Protein AF-A0A833UF30-F1 (afdb_monomer_lite)

Secondary structure (DSSP, 8-state):
-HHHHHHHHHHHHHHHH----S-EEEEEEEEEGGGTSSS-----EEEEEEEE-TTT--EEEEETTEEEEE-GGGEEEEEE-----

Foldseek 3Di:
DVVVVVVVVVVVVVVVVCQPFPDKAQWKKWWWCLCVDPVRDPTDIDIGIWTAGDPQRWIWGQDPNDTDTGGPNGTPDMDGDPPPD

Organism: Acinetobacter bereziniae (NCBI:txid106648)

Structure (mmCIF, N/CA/C/O backbone):
data_AF-A0A833UF30-F1
#
_entry.id   AF-A0A833UF30-F1
#
loop_
_atom_site.group_PDB
_atom_site.id
_atom_site.type_symbol
_atom_site.label_atom_id
_atom_site.label_alt_id
_atom_site.label_comp_id
_atom_site.label_asym_id
_atom_site.label_entity_id
_atom_site.label_seq_id
_atom_site.pdbx_PDB_ins_code
_atom_site.Cartn_x
_atom_site.Cartn_y
_atom_site.Cartn_z
_atom_site.occupancy
_atom_site.B_iso_or_equiv
_atom_site.auth_seq_id
_atom_site.auth_comp_id
_atom_site.auth_asym_id
_atom_site.auth_atom_id
_atom_site.pdbx_PDB_model_num
ATOM 1 N N . MET A 1 1 ? 25.490 18.774 -28.312 1.00 60.16 1 MET A N 1
ATOM 2 C CA . MET A 1 1 ? 24.325 19.316 -27.569 1.00 60.16 1 MET A CA 1
ATOM 3 C C . MET A 1 1 ? 23.026 18.552 -27.830 1.00 60.16 1 MET A C 1
ATOM 5 O O . MET A 1 1 ? 22.444 18.096 -26.858 1.00 60.16 1 MET A O 1
ATOM 9 N N . LYS A 1 2 ? 22.593 18.328 -29.085 1.00 57.31 2 LYS A N 1
ATOM 10 C CA . LYS A 1 2 ? 21.336 17.600 -29.381 1.00 57.31 2 LYS A CA 1
ATOM 11 C C . LYS A 1 2 ? 21.270 16.168 -28.807 1.00 57.31 2 LYS A C 1
ATOM 13 O O . LYS A 1 2 ? 20.244 15.813 -28.244 1.00 57.31 2 LYS A O 1
ATOM 18 N N . SER A 1 3 ? 22.361 15.391 -28.851 1.00 66.25 3 SER A N 1
ATOM 19 C CA . SER A 1 3 ? 22.383 14.043 -28.246 1.00 66.25 3 SER A CA 1
ATOM 20 C C . SER A 1 3 ? 22.252 14.047 -26.725 1.00 66.25 3 SER A C 1
ATOM 22 O O . SER A 1 3 ? 21.568 13.193 -26.192 1.00 66.25 3 SER A O 1
ATOM 24 N N . ILE A 1 4 ? 22.848 15.020 -26.027 1.00 75.31 4 ILE A N 1
ATOM 25 C CA . ILE A 1 4 ? 22.809 15.084 -24.554 1.00 75.31 4 ILE A CA 1
ATOM 26 C C . ILE A 1 4 ? 21.382 15.366 -24.068 1.00 75.31 4 ILE A C 1
ATOM 28 O O . ILE A 1 4 ? 20.919 14.748 -23.114 1.00 75.31 4 ILE A O 1
ATOM 32 N N . ILE A 1 5 ? 20.666 16.256 -24.763 1.00 78.25 5 ILE A N 1
ATOM 33 C CA . ILE A 1 5 ? 19.259 16.564 -24.474 1.00 78.25 5 ILE A CA 1
ATOM 34 C C . ILE A 1 5 ? 18.389 15.319 -24.680 1.00 78.25 5 ILE A C 1
ATOM 36 O O . ILE A 1 5 ? 17.542 15.027 -23.841 1.00 78.25 5 ILE A O 1
ATOM 40 N N . LEU A 1 6 ? 18.636 14.554 -25.750 1.00 75.88 6 LEU A N 1
ATOM 41 C CA . LEU A 1 6 ? 17.913 13.309 -26.013 1.00 75.88 6 LEU A CA 1
ATOM 42 C C . LEU A 1 6 ? 18.173 12.252 -24.930 1.00 75.88 6 LEU A C 1
ATOM 44 O O . LEU A 1 6 ? 17.236 11.599 -24.478 1.00 75.88 6 LEU A O 1
ATOM 48 N N . THR A 1 7 ? 19.423 12.111 -24.482 1.00 79.56 7 THR A N 1
ATOM 49 C CA . THR A 1 7 ? 19.792 11.172 -23.413 1.00 79.56 7 THR A CA 1
ATOM 50 C C . THR A 1 7 ? 19.152 11.554 -22.078 1.00 79.56 7 THR A C 1
ATOM 52 O O . THR A 1 7 ? 18.652 10.683 -21.373 1.00 79.56 7 THR A O 1
ATOM 55 N N . LEU A 1 8 ? 19.107 12.846 -21.739 1.00 78.75 8 LEU A N 1
ATOM 56 C CA . LEU A 1 8 ? 18.445 13.333 -20.523 1.00 78.75 8 LEU A CA 1
ATOM 57 C C . LEU A 1 8 ? 16.929 13.113 -20.562 1.00 78.75 8 LEU A C 1
ATOM 59 O O . LEU A 1 8 ? 16.349 12.710 -19.558 1.00 78.75 8 LEU A O 1
ATOM 63 N N . LEU A 1 9 ? 16.296 13.315 -21.720 1.00 76.88 9 LEU A N 1
ATOM 64 C CA . LEU A 1 9 ? 14.876 13.016 -21.925 1.00 76.88 9 LEU A CA 1
ATOM 65 C C . LEU A 1 9 ? 14.586 11.518 -21.814 1.00 76.88 9 LEU A C 1
ATOM 67 O O . LEU A 1 9 ? 13.625 11.136 -21.155 1.00 76.88 9 LEU A O 1
ATOM 71 N N . ALA A 1 10 ? 15.427 10.667 -22.402 1.00 74.94 10 ALA A N 1
ATOM 72 C CA . ALA A 1 10 ? 15.279 9.219 -22.296 1.00 74.94 10 ALA A CA 1
ATOM 73 C C . ALA A 1 10 ? 15.430 8.740 -20.844 1.00 74.94 10 ALA A C 1
ATOM 75 O O . ALA A 1 10 ? 14.603 7.965 -20.372 1.00 74.94 10 ALA A O 1
ATOM 76 N N . LEU A 1 11 ? 16.424 9.251 -20.110 1.00 71.69 11 LEU A N 1
ATOM 77 C CA . LEU A 1 11 ? 16.587 8.966 -18.683 1.00 71.69 11 LEU A CA 1
ATOM 78 C C . LEU A 1 11 ? 15.371 9.438 -17.884 1.00 71.69 11 LEU A C 1
ATOM 80 O O . LEU A 1 11 ? 14.806 8.652 -17.132 1.00 71.69 11 LEU A O 1
ATOM 84 N N . TYR A 1 12 ? 14.918 10.677 -18.089 1.00 71.69 12 TYR A N 1
ATOM 85 C CA . TYR A 1 12 ? 13.726 11.214 -17.432 1.00 71.69 12 TYR A CA 1
ATOM 86 C C . TYR A 1 12 ? 12.503 10.318 -17.662 1.00 71.69 12 TYR A C 1
ATOM 88 O O . TYR A 1 12 ? 11.828 9.942 -16.707 1.00 71.69 12 TYR A O 1
ATOM 96 N N . VAL A 1 13 ? 12.258 9.905 -18.906 1.00 66.69 13 VAL A N 1
ATOM 97 C CA . VAL A 1 13 ? 11.140 9.024 -19.261 1.00 66.69 13 VAL A CA 1
ATOM 98 C C . VAL A 1 13 ? 11.288 7.642 -18.617 1.00 66.69 13 VAL A C 1
ATOM 100 O O . VAL A 1 13 ? 10.316 7.138 -18.066 1.00 66.69 13 VAL A O 1
ATOM 103 N N . ILE A 1 14 ? 12.487 7.052 -18.592 1.00 63.72 14 ILE A N 1
ATOM 104 C CA . ILE A 1 14 ? 12.738 5.764 -17.917 1.00 63.72 14 ILE A CA 1
ATOM 105 C C . ILE A 1 14 ? 12.458 5.870 -16.411 1.00 63.72 14 ILE A C 1
ATOM 107 O O . ILE A 1 14 ? 11.776 5.006 -15.863 1.00 63.72 14 ILE A O 1
ATOM 111 N N . PHE A 1 15 ? 12.894 6.950 -15.757 1.00 58.53 15 PHE A N 1
ATOM 112 C CA . PHE A 1 15 ? 12.612 7.202 -14.339 1.00 58.53 15 PHE A CA 1
ATOM 113 C C . PHE A 1 15 ? 11.114 7.400 -14.044 1.00 58.53 15 PHE A C 1
ATOM 115 O O . PHE A 1 15 ? 10.679 7.098 -12.937 1.00 58.53 15 PHE A O 1
ATOM 122 N N . HIS A 1 16 ? 10.317 7.867 -15.013 1.00 57.44 16 HIS A N 1
ATOM 123 C CA . HIS A 1 16 ? 8.870 8.069 -14.846 1.00 57.44 16 HIS A CA 1
ATOM 124 C C . HIS A 1 16 ? 8.033 6.837 -15.225 1.00 57.44 16 HIS A C 1
ATOM 126 O O . HIS A 1 16 ? 7.012 6.581 -14.590 1.00 57.44 16 HIS A O 1
ATOM 132 N N . ILE A 1 17 ? 8.449 6.061 -16.234 1.00 53.12 17 ILE A N 1
ATOM 133 C CA . ILE A 1 17 ? 7.777 4.812 -16.644 1.00 53.12 17 ILE A CA 1
ATOM 134 C C . ILE A 1 17 ? 8.041 3.705 -15.630 1.00 53.12 17 ILE A C 1
ATOM 136 O O . ILE A 1 17 ? 7.184 2.849 -15.404 1.00 53.12 17 ILE A O 1
ATOM 140 N N . ALA A 1 18 ? 9.198 3.743 -14.972 1.00 51.31 18 ALA A N 1
ATOM 141 C CA . ALA A 1 18 ? 9.492 2.886 -13.849 1.00 51.31 18 ALA A CA 1
ATOM 142 C C . ALA A 1 18 ? 8.700 3.310 -12.595 1.00 51.31 18 ALA A C 1
ATOM 144 O O . ALA A 1 18 ? 9.277 3.586 -11.544 1.00 51.31 18 ALA A O 1
ATOM 145 N N . ALA A 1 19 ? 7.365 3.280 -12.666 1.00 49.88 19 ALA A N 1
ATOM 146 C CA . ALA A 1 19 ? 6.479 3.075 -11.521 1.00 49.88 19 ALA A CA 1
ATOM 147 C C . ALA A 1 19 ? 6.749 1.671 -10.930 1.00 49.88 19 ALA A C 1
ATOM 149 O O . ALA A 1 19 ? 5.912 0.772 -10.916 1.00 49.88 19 ALA A O 1
ATOM 150 N N . PHE A 1 20 ? 7.997 1.459 -10.518 1.00 55.41 20 PHE A N 1
ATOM 151 C CA . PHE A 1 20 ? 8.548 0.266 -9.919 1.00 55.41 20 PHE A CA 1
ATOM 152 C C . PHE A 1 20 ? 8.165 0.322 -8.457 1.00 55.41 20 PHE A C 1
ATOM 154 O O . PHE A 1 20 ? 8.653 1.152 -7.694 1.00 55.41 20 PHE A O 1
ATOM 161 N N . PHE A 1 21 ? 7.236 -0.538 -8.072 1.00 61.72 21 PHE A N 1
ATOM 162 C CA . PHE A 1 21 ? 6.890 -0.687 -6.673 1.00 61.72 21 PHE A CA 1
ATOM 163 C C . PHE A 1 21 ? 8.135 -1.101 -5.870 1.00 61.72 21 PHE A C 1
ATOM 165 O O . PHE A 1 21 ? 8.687 -2.157 -6.174 1.00 61.72 21 PHE A O 1
ATOM 172 N N . ILE A 1 22 ? 8.576 -0.291 -4.896 1.00 62.62 22 ILE A N 1
ATOM 173 C CA . ILE A 1 22 ? 9.821 -0.545 -4.133 1.00 62.62 22 ILE A CA 1
ATOM 174 C C . ILE A 1 22 ? 9.598 -1.585 -3.037 1.00 62.62 22 ILE A C 1
ATOM 176 O O . ILE A 1 22 ? 10.465 -2.408 -2.783 1.00 62.62 22 ILE A O 1
ATOM 180 N N . ASN A 1 23 ? 8.417 -1.584 -2.425 1.00 64.19 23 ASN A N 1
ATOM 181 C CA . ASN A 1 23 ? 8.101 -2.451 -1.298 1.00 64.19 23 ASN A CA 1
ATOM 182 C C . ASN A 1 23 ? 6.854 -3.246 -1.648 1.00 64.19 23 ASN A C 1
ATOM 184 O O . ASN A 1 23 ? 5.788 -2.658 -1.849 1.00 64.19 23 ASN A O 1
ATOM 188 N N . ARG A 1 24 ? 7.016 -4.562 -1.802 1.00 79.56 24 ARG A N 1
ATOM 189 C CA . ARG A 1 24 ? 5.928 -5.505 -2.057 1.00 79.56 24 ARG A CA 1
ATOM 190 C C . ARG A 1 24 ? 5.857 -6.475 -0.892 1.0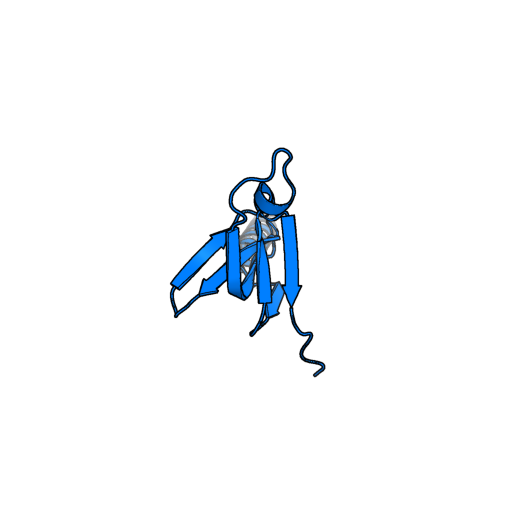0 79.56 24 ARG A C 1
ATOM 192 O O . ARG A 1 24 ? 6.858 -7.099 -0.565 1.00 79.56 24 ARG A O 1
ATOM 199 N N . HIS A 1 25 ? 4.678 -6.609 -0.308 1.00 85.12 25 HIS A N 1
ATOM 200 C CA . HIS A 1 25 ? 4.423 -7.544 0.779 1.00 85.12 25 HIS A CA 1
ATOM 201 C C . HIS A 1 25 ? 3.186 -8.359 0.431 1.00 85.12 25 HIS A C 1
ATOM 203 O O . HIS A 1 25 ? 2.156 -7.785 0.078 1.00 85.12 25 HIS A O 1
ATOM 209 N N . ASP A 1 26 ? 3.277 -9.686 0.512 1.00 84.75 26 ASP A N 1
ATOM 210 C CA . ASP A 1 26 ? 2.134 -10.557 0.222 1.00 84.75 26 ASP A CA 1
ATOM 211 C C . ASP A 1 26 ? 1.057 -10.489 1.310 1.00 84.75 26 ASP A C 1
ATOM 213 O O . ASP A 1 26 ? -0.119 -10.674 1.009 1.00 84.75 26 ASP A O 1
ATOM 217 N N . ASN A 1 27 ? 1.445 -10.157 2.545 1.00 87.44 27 ASN A N 1
ATOM 218 C CA . ASN A 1 27 ? 0.532 -10.002 3.671 1.00 87.44 27 ASN A CA 1
ATOM 219 C C . ASN A 1 27 ? 0.840 -8.709 4.430 1.00 87.44 27 ASN A C 1
ATOM 221 O O . ASN A 1 27 ? 1.871 -8.589 5.096 1.00 87.44 27 ASN A O 1
ATOM 225 N N . ALA A 1 28 ? -0.067 -7.742 4.337 1.00 92.00 28 ALA A N 1
ATOM 226 C CA . ALA A 1 28 ? 0.021 -6.477 5.046 1.00 92.00 28 ALA A CA 1
ATOM 227 C C . ALA A 1 28 ? -1.351 -5.999 5.534 1.00 92.00 28 ALA A C 1
ATOM 229 O O . ALA A 1 28 ? -2.382 -6.260 4.913 1.00 92.00 28 ALA A O 1
ATOM 230 N N . GLU A 1 29 ? -1.334 -5.244 6.626 1.00 93.38 29 GLU A N 1
ATOM 231 C CA . GLU A 1 29 ? -2.448 -4.468 7.154 1.00 93.38 29 GLU A CA 1
ATOM 232 C C . GLU A 1 29 ? -2.133 -2.976 6.988 1.00 93.38 29 GLU A C 1
ATOM 234 O O . GLU A 1 29 ? -1.035 -2.518 7.323 1.00 93.38 29 GLU A O 1
ATOM 239 N N . VAL A 1 30 ? -3.089 -2.218 6.453 1.00 93.50 30 VAL A N 1
ATOM 240 C CA . VAL A 1 30 ? -2.985 -0.771 6.230 1.00 93.50 30 VAL A CA 1
ATOM 241 C C . VAL A 1 30 ? -4.112 -0.081 6.990 1.00 93.50 30 VAL A C 1
ATOM 243 O O . VAL A 1 30 ? -5.285 -0.295 6.681 1.00 93.50 30 VAL A O 1
ATOM 246 N N . TRP A 1 31 ? -3.758 0.753 7.967 1.00 94.31 31 TRP A N 1
ATOM 247 C CA . TRP A 1 31 ? -4.691 1.572 8.744 1.00 94.31 31 TRP A CA 1
ATOM 248 C C . TRP A 1 31 ? -4.749 2.981 8.169 1.00 94.31 31 TRP A C 1
ATOM 250 O O . TRP A 1 31 ? -3.711 3.618 7.971 1.00 94.31 31 TRP A O 1
ATOM 260 N N . LEU A 1 32 ? -5.956 3.494 7.940 1.00 93.06 32 LEU A N 1
ATOM 261 C CA . LEU A 1 32 ? -6.135 4.891 7.551 1.00 93.06 32 LEU A CA 1
ATOM 262 C C . LEU A 1 32 ? -6.029 5.832 8.760 1.00 93.06 32 LEU A C 1
ATOM 264 O O . LEU A 1 32 ? -6.152 5.415 9.913 1.00 93.06 32 LEU A O 1
ATOM 268 N N . ASN A 1 33 ? -5.829 7.124 8.501 1.00 90.38 33 ASN A N 1
ATOM 269 C CA . ASN A 1 33 ? -5.717 8.148 9.550 1.00 90.38 33 ASN A CA 1
ATOM 270 C C . ASN A 1 33 ? -6.925 8.198 10.492 1.00 90.38 33 ASN A C 1
ATOM 272 O O . ASN A 1 33 ? -6.762 8.500 11.672 1.00 90.38 33 ASN A O 1
ATOM 276 N N . ASN A 1 34 ? -8.120 7.850 10.003 1.00 87.94 34 ASN A N 1
ATOM 277 C CA . ASN A 1 34 ? -9.340 7.818 10.814 1.00 87.94 34 ASN A CA 1
ATOM 278 C C . ASN A 1 34 ? -9.241 6.872 12.027 1.00 87.94 34 ASN A C 1
ATOM 280 O O . ASN A 1 34 ? -9.942 7.084 13.014 1.00 87.94 34 ASN A O 1
ATOM 284 N N . CYS A 1 35 ? -8.341 5.885 11.998 1.00 86.12 35 CYS A N 1
ATOM 285 C CA . CYS A 1 35 ? -8.048 5.002 13.125 1.00 86.12 35 CYS A CA 1
ATOM 286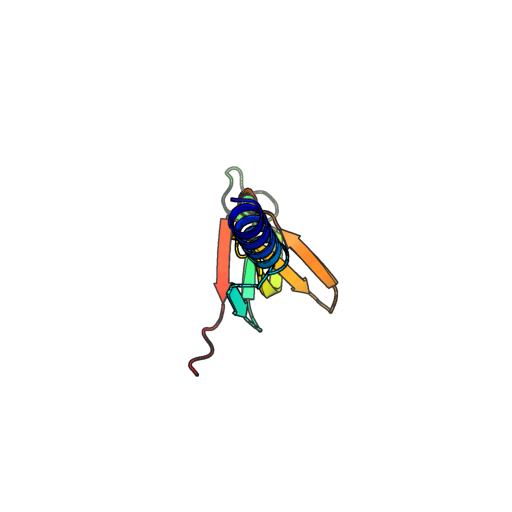 C C . CYS A 1 35 ? -7.318 5.705 14.284 1.00 86.12 35 CYS A C 1
ATOM 288 O O . CYS A 1 35 ? -7.322 5.196 15.407 1.00 86.12 35 CYS A O 1
ATOM 290 N N . PHE A 1 36 ? -6.696 6.857 14.025 1.00 86.88 36 PHE A N 1
ATOM 291 C CA . PHE A 1 36 ? -5.881 7.619 14.977 1.00 86.88 36 PHE A CA 1
ATOM 292 C C . PHE A 1 36 ? -6.479 8.998 15.310 1.00 86.88 36 PHE A C 1
ATOM 294 O O . PHE A 1 36 ? -5.998 9.677 16.216 1.00 86.88 36 PHE A O 1
ATOM 301 N N . GLU A 1 37 ? -7.535 9.414 14.606 1.00 83.75 37 GLU A N 1
ATOM 302 C CA . GLU A 1 37 ? -8.260 10.658 14.873 1.00 83.75 37 GLU A CA 1
ATOM 303 C C . GLU A 1 37 ? -9.034 10.611 16.202 1.00 83.75 37 GLU A C 1
ATOM 305 O O . GLU A 1 37 ? -9.519 9.567 16.645 1.00 83.75 37 GLU A O 1
ATOM 310 N N . THR A 1 38 ? -9.188 11.781 16.831 1.00 78.56 38 THR A N 1
ATOM 311 C CA . THR A 1 38 ? -10.065 11.985 17.994 1.00 78.56 38 THR A CA 1
ATOM 312 C C . THR A 1 38 ? -11.152 13.005 17.624 1.00 78.56 38 THR A C 1
ATOM 314 O O . THR A 1 38 ? -10.797 14.096 17.177 1.00 78.56 38 THR A O 1
ATOM 317 N N . PRO A 1 39 ? -12.456 12.709 17.803 1.00 80.50 39 PRO A N 1
ATOM 318 C CA . P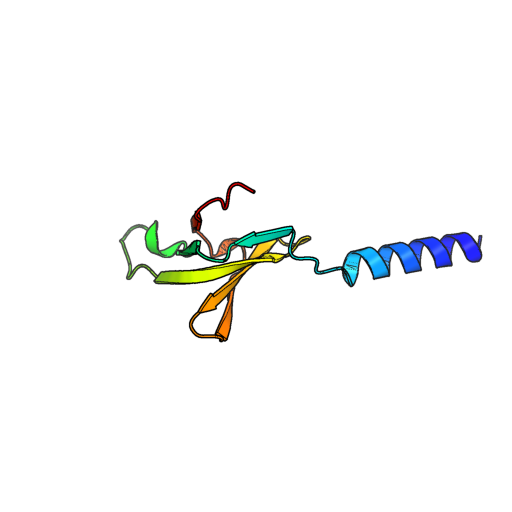RO A 1 39 ? -13.024 11.480 18.366 1.00 80.50 39 PRO A CA 1
ATOM 319 C C . PRO A 1 39 ? -12.813 10.264 17.452 1.00 80.50 39 PRO A C 1
ATOM 321 O O . PRO A 1 39 ? -12.789 10.406 16.231 1.00 80.50 39 PRO A O 1
ATOM 324 N N . LYS A 1 40 ? -12.668 9.073 18.053 1.00 65.75 40 LYS A N 1
ATOM 325 C CA . LYS A 1 40 ? -12.486 7.818 17.309 1.00 65.75 40 LYS A CA 1
ATOM 326 C C . LYS A 1 40 ? -13.693 7.580 16.399 1.00 65.75 40 LYS A C 1
ATOM 328 O O . LYS A 1 40 ? -14.795 7.356 16.895 1.00 65.75 40 LYS A O 1
ATOM 333 N N . LYS A 1 41 ? -13.477 7.648 15.087 1.00 73.12 41 LYS A N 1
ATOM 334 C CA . LYS A 1 41 ? -14.449 7.241 14.063 1.00 73.12 41 LYS A CA 1
ATOM 335 C C . LYS A 1 41 ? -14.289 5.750 13.761 1.00 73.12 41 LYS A C 1
ATOM 337 O O . LYS A 1 41 ? -13.342 5.118 14.232 1.00 73.12 41 LYS A O 1
ATOM 342 N N . ASP A 1 42 ? -15.195 5.209 12.950 1.00 80.31 42 ASP A N 1
ATOM 343 C CA . ASP A 1 42 ? -15.041 3.870 12.383 1.00 80.31 42 ASP A CA 1
ATOM 344 C C . ASP A 1 42 ? -13.679 3.757 11.686 1.00 80.31 42 ASP A C 1
ATOM 346 O O . ASP A 1 42 ? -13.380 4.476 10.730 1.00 80.31 42 ASP A O 1
ATOM 350 N N . CYS A 1 43 ? -12.830 2.883 12.222 1.00 84.81 43 CYS A N 1
ATOM 351 C CA . CYS A 1 43 ? -11.470 2.672 11.747 1.00 84.81 43 CYS A CA 1
ATOM 352 C C . CYS A 1 43 ? -11.491 1.788 10.500 1.00 84.81 43 CYS A C 1
ATOM 354 O O . CYS A 1 43 ? -12.018 0.674 10.522 1.00 84.81 43 CYS A O 1
ATOM 356 N N . THR A 1 44 ? -10.895 2.274 9.412 1.00 88.62 44 THR A N 1
ATOM 357 C CA . THR A 1 44 ? -10.792 1.514 8.163 1.00 88.62 44 THR A CA 1
ATOM 358 C C . THR A 1 44 ? -9.437 0.825 8.087 1.00 88.62 44 THR A C 1
ATOM 360 O O . THR A 1 44 ? -8.396 1.484 8.091 1.00 88.62 44 THR A O 1
ATOM 363 N N . VAL A 1 45 ? -9.465 -0.507 7.990 1.00 92.31 45 VAL A N 1
ATOM 364 C CA . VAL A 1 45 ? -8.269 -1.347 7.864 1.00 92.31 45 VAL A CA 1
ATOM 365 C C . VAL A 1 45 ? -8.394 -2.216 6.626 1.00 92.31 45 VAL A C 1
ATOM 367 O O . VAL A 1 45 ? -9.339 -2.996 6.510 1.00 92.31 45 VAL A O 1
ATOM 370 N N . TYR A 1 46 ? -7.428 -2.110 5.722 1.00 93.62 46 TYR A N 1
ATOM 371 C CA . TYR A 1 46 ? -7.318 -3.002 4.573 1.00 93.62 46 TYR A CA 1
ATOM 372 C C . TYR A 1 46 ? -6.297 -4.093 4.870 1.00 93.62 46 TYR A C 1
ATOM 374 O O . TYR A 1 46 ? -5.236 -3.806 5.424 1.00 93.62 46 TYR A O 1
ATOM 382 N N . LYS A 1 47 ? -6.602 -5.335 4.484 1.00 93.81 47 LYS A N 1
ATOM 383 C CA . LYS A 1 47 ? -5.701 -6.481 4.646 1.00 93.81 47 LYS A CA 1
ATOM 384 C C . LYS A 1 47 ? -5.501 -7.180 3.312 1.00 93.81 47 LYS A C 1
ATOM 386 O O . LYS A 1 47 ? -6.481 -7.555 2.675 1.00 93.81 47 LYS A O 1
ATOM 391 N N . GLY A 1 48 ? -4.255 -7.344 2.886 1.00 92.44 48 GLY A N 1
ATOM 392 C CA . GLY A 1 48 ? -3.949 -7.976 1.606 1.00 92.44 48 GLY A CA 1
ATOM 393 C C . GLY A 1 48 ? -2.526 -7.718 1.135 1.00 92.44 48 GLY A C 1
ATOM 394 O O . GLY A 1 48 ? -1.632 -7.462 1.941 1.00 92.44 48 GLY A O 1
ATOM 395 N N . LYS A 1 49 ? -2.324 -7.770 -0.184 1.00 91.69 49 LYS A N 1
ATOM 396 C CA . LYS A 1 49 ? -1.004 -7.552 -0.789 1.00 91.69 49 LYS A CA 1
ATOM 397 C C . LYS A 1 49 ? -0.718 -6.067 -0.894 1.00 91.69 49 LYS A C 1
ATOM 399 O O . LYS A 1 49 ? -1.482 -5.356 -1.537 1.00 91.69 49 LYS A O 1
ATOM 404 N N . LEU A 1 50 ? 0.382 -5.597 -0.324 1.00 91.12 50 LEU A N 1
ATOM 405 C CA . LEU A 1 50 ? 0.754 -4.186 -0.342 1.00 91.12 50 LEU A CA 1
ATOM 406 C C . LEU A 1 50 ? 1.862 -3.931 -1.350 1.00 91.12 50 LEU A C 1
ATOM 408 O O . LEU A 1 50 ? 2.841 -4.669 -1.411 1.00 91.12 50 LEU A O 1
ATOM 412 N N . LYS A 1 51 ? 1.721 -2.854 -2.113 1.00 90.31 51 LYS A N 1
ATOM 413 C CA . LYS A 1 51 ? 2.750 -2.295 -2.985 1.00 90.31 51 LYS A CA 1
ATOM 414 C C . LYS A 1 51 ? 2.889 -0.806 -2.683 1.00 90.31 51 LYS A C 1
ATOM 416 O O . LYS A 1 51 ? 1.895 -0.156 -2.377 1.00 90.31 51 LYS A O 1
ATOM 421 N N . GLN A 1 52 ? 4.084 -0.243 -2.812 1.00 86.62 52 GLN A N 1
ATOM 422 C CA . GLN A 1 52 ? 4.292 1.206 -2.694 1.00 86.62 52 GLN A CA 1
ATOM 423 C C . GLN A 1 52 ? 4.909 1.791 -3.952 1.00 86.62 52 GLN A C 1
ATOM 425 O O . GLN A 1 52 ? 5.891 1.250 -4.456 1.00 86.62 52 GLN A O 1
ATOM 430 N N . THR A 1 53 ? 4.364 2.896 -4.453 1.00 81.94 53 THR A N 1
ATOM 431 C CA . THR A 1 53 ? 4.926 3.606 -5.611 1.00 81.94 53 THR A CA 1
ATOM 432 C C . THR A 1 53 ? 6.277 4.237 -5.264 1.00 81.94 53 THR A C 1
ATOM 434 O O . THR A 1 53 ? 6.469 4.726 -4.157 1.00 81.94 53 THR A O 1
ATOM 437 N N . PHE A 1 54 ? 7.226 4.254 -6.205 1.00 74.12 54 PHE A N 1
ATOM 438 C CA . PHE A 1 54 ? 8.572 4.781 -5.939 1.00 74.12 54 PHE A CA 1
ATOM 439 C C . PHE A 1 54 ? 8.566 6.276 -5.594 1.00 74.12 54 PHE A C 1
ATOM 441 O O . PHE A 1 54 ? 9.155 6.704 -4.606 1.00 74.12 54 PHE A O 1
ATOM 448 N N . ILE A 1 55 ? 7.895 7.072 -6.432 1.00 73.19 55 ILE A N 1
ATOM 449 C CA . ILE A 1 55 ? 8.027 8.534 -6.426 1.00 73.19 55 ILE A CA 1
ATOM 450 C C . ILE A 1 55 ? 7.196 9.165 -5.309 1.00 73.19 55 ILE A C 1
ATOM 452 O O . ILE A 1 55 ? 7.705 9.971 -4.537 1.00 73.19 55 ILE A O 1
ATOM 456 N N . LYS A 1 56 ? 5.909 8.812 -5.234 1.00 77.69 56 LYS A N 1
ATOM 457 C CA . LYS A 1 56 ? 4.977 9.401 -4.263 1.00 77.69 56 LYS A CA 1
ATOM 458 C C . LYS A 1 56 ? 4.900 8.615 -2.962 1.00 77.69 56 LYS A C 1
ATOM 460 O O . LYS A 1 56 ? 4.391 9.128 -1.976 1.00 77.69 56 LYS A O 1
ATOM 465 N N . GLN A 1 57 ? 5.417 7.382 -2.954 1.00 82.69 57 GLN A N 1
ATOM 466 C CA . GLN A 1 57 ? 5.265 6.452 -1.835 1.00 82.69 57 GLN A CA 1
ATOM 467 C C . GLN A 1 57 ? 3.796 6.151 -1.499 1.00 82.69 57 GLN A C 1
ATOM 469 O O . GLN A 1 57 ? 3.494 5.704 -0.395 1.00 82.69 57 GLN A O 1
ATOM 474 N N . ASP A 1 58 ? 2.898 6.353 -2.469 1.0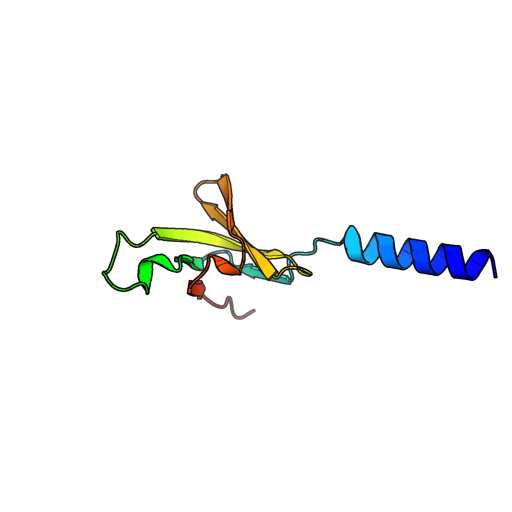0 88.06 58 ASP A N 1
ATOM 475 C CA . ASP A 1 58 ? 1.494 5.963 -2.372 1.00 88.06 58 ASP A CA 1
ATOM 476 C C . ASP A 1 58 ? 1.380 4.448 -2.261 1.00 88.06 58 ASP A C 1
ATOM 478 O O . ASP A 1 58 ? 2.123 3.707 -2.918 1.00 88.06 58 ASP A O 1
ATOM 482 N N . TYR A 1 59 ? 0.442 4.001 -1.438 1.00 90.06 59 TYR A N 1
ATOM 483 C CA . TYR A 1 59 ? 0.189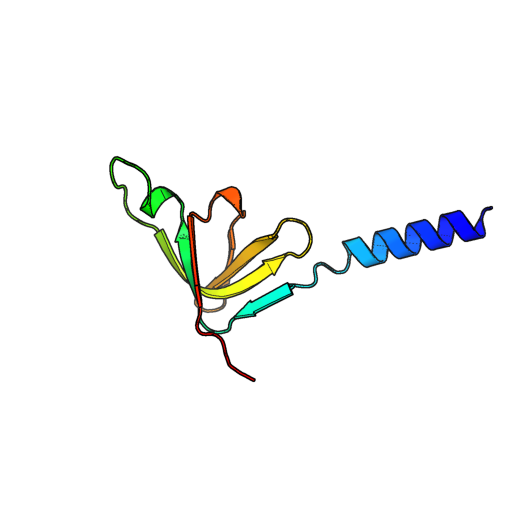 2.600 -1.169 1.00 90.06 59 TYR A CA 1
ATOM 484 C C . TYR A 1 59 ? -0.866 2.070 -2.139 1.00 90.06 59 TYR A C 1
ATOM 486 O O . TYR A 1 59 ? -1.869 2.716 -2.425 1.00 90.06 59 TYR A O 1
ATOM 494 N N . ILE A 1 60 ? -0.661 0.858 -2.632 1.00 91.94 60 ILE A N 1
ATOM 495 C CA . ILE A 1 60 ? -1.662 0.092 -3.367 1.00 91.94 60 ILE A CA 1
ATOM 496 C C . ILE A 1 60 ? -1.853 -1.204 -2.605 1.00 91.94 60 ILE A C 1
ATOM 498 O O . ILE A 1 60 ? -0.903 -1.978 -2.482 1.00 91.94 60 ILE A O 1
ATOM 502 N N . ILE A 1 61 ? -3.055 -1.430 -2.084 1.00 93.44 61 ILE A N 1
ATOM 503 C CA . ILE A 1 61 ? -3.394 -2.684 -1.417 1.00 93.44 61 ILE A CA 1
ATOM 504 C C . ILE A 1 61 ? -4.367 -3.494 -2.269 1.00 93.44 61 ILE A C 1
ATOM 506 O O . ILE A 1 61 ?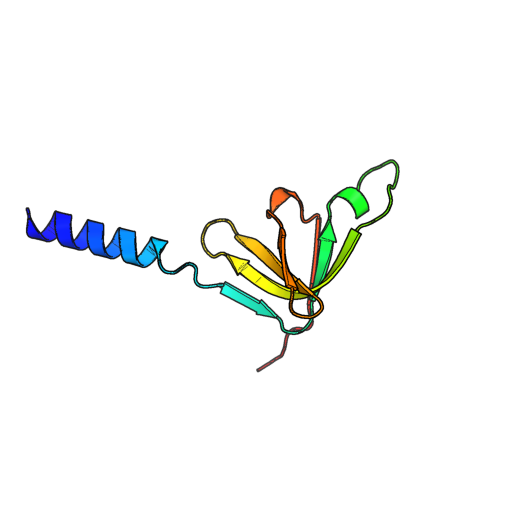 -5.419 -2.999 -2.663 1.00 93.44 61 ILE A O 1
ATOM 510 N N . THR A 1 62 ? -4.011 -4.739 -2.571 1.00 93.44 62 THR A N 1
ATOM 511 C CA . THR A 1 62 ? -4.871 -5.682 -3.286 1.00 93.44 62 THR A CA 1
ATOM 512 C C . THR A 1 62 ? -5.644 -6.520 -2.272 1.00 93.44 62 THR A C 1
ATOM 514 O O . THR A 1 62 ? -5.043 -7.326 -1.558 1.00 93.44 62 THR A O 1
ATOM 517 N N . VAL A 1 63 ? -6.967 -6.360 -2.232 1.00 92.81 63 VAL A N 1
ATOM 518 C CA . VAL A 1 63 ? -7.891 -7.127 -1.379 1.00 92.81 63 VAL A CA 1
ATOM 519 C C . VAL A 1 63 ? -8.825 -7.917 -2.290 1.00 92.81 63 VAL A C 1
ATOM 521 O O . VAL A 1 63 ? -9.451 -7.332 -3.171 1.00 92.81 63 VAL A O 1
ATOM 524 N N . ASP A 1 64 ? -8.882 -9.241 -2.138 1.00 92.25 64 ASP A N 1
ATOM 525 C CA . ASP A 1 64 ? -9.725 -10.129 -2.959 1.00 92.25 64 ASP A CA 1
ATOM 526 C C . ASP A 1 64 ? -9.587 -9.895 -4.479 1.00 92.25 64 ASP A C 1
ATOM 528 O O . ASP A 1 64 ? -10.557 -9.894 -5.237 1.00 92.25 64 ASP A O 1
ATOM 532 N N . GLY A 1 65 ? -8.354 -9.640 -4.932 1.00 90.31 65 GLY A N 1
ATOM 533 C CA . GLY A 1 65 ? -8.037 -9.379 -6.340 1.00 90.31 65 GLY A CA 1
ATOM 534 C C . GLY A 1 65 ? -8.378 -7.970 -6.841 1.00 90.31 65 GLY A C 1
ATOM 535 O O . GLY A 1 65 ? -8.206 -7.701 -8.029 1.00 90.31 65 GLY A O 1
ATOM 536 N N . LYS A 1 66 ? -8.834 -7.063 -5.970 1.00 92.31 66 LYS A N 1
ATOM 537 C CA . LYS A 1 66 ? -9.101 -5.656 -6.299 1.00 92.31 66 LYS A CA 1
ATOM 538 C C . LYS A 1 66 ? -8.021 -4.750 -5.730 1.00 92.31 66 LYS A C 1
ATOM 540 O O . LYS A 1 66 ? -7.766 -4.774 -4.529 1.00 92.31 66 LYS A O 1
ATOM 545 N N . ASP A 1 67 ? -7.440 -3.921 -6.589 1.00 92.50 67 ASP A N 1
ATOM 546 C CA . ASP A 1 67 ? -6.450 -2.922 -6.192 1.00 92.50 67 ASP A CA 1
ATOM 547 C C . ASP A 1 67 ? -7.140 -1.666 -5.649 1.00 92.50 67 ASP A C 1
ATOM 549 O O . ASP A 1 67 ? -7.984 -1.059 -6.310 1.00 92.50 67 ASP A O 1
ATOM 553 N N . ILE A 1 68 ? -6.753 -1.267 -4.442 1.00 93.50 68 ILE A N 1
ATOM 554 C CA . ILE A 1 68 ? -7.213 -0.058 -3.765 1.00 93.50 68 ILE A CA 1
ATOM 555 C C . ILE A 1 68 ? -6.027 0.894 -3.679 1.00 93.50 68 ILE A C 1
ATOM 557 O O . ILE A 1 68 ? -5.009 0.585 -3.056 1.00 93.50 68 ILE A O 1
ATOM 561 N N . TYR A 1 69 ? -6.162 2.053 -4.321 1.00 93.00 69 TYR A N 1
ATOM 562 C CA . TYR A 1 69 ? -5.150 3.100 -4.295 1.00 93.00 69 TYR A CA 1
ATOM 563 C C . TYR A 1 69 ? -5.332 3.989 -3.066 1.00 93.00 69 TYR A C 1
ATOM 565 O O . TYR A 1 69 ? -6.388 4.593 -2.884 1.00 93.00 69 TYR A O 1
ATOM 573 N N . LEU A 1 70 ? -4.293 4.080 -2.245 1.00 92.88 70 LEU A N 1
ATOM 574 C CA . LEU A 1 70 ? -4.270 4.825 -0.995 1.00 92.88 70 LEU A CA 1
ATOM 575 C C . LEU A 1 70 ? -3.104 5.824 -1.034 1.00 92.88 70 LEU A C 1
ATOM 577 O O . LEU A 1 70 ? -1.945 5.422 -0.892 1.00 92.88 70 LEU A O 1
ATOM 581 N N . PRO A 1 71 ? -3.383 7.126 -1.222 1.00 91.94 71 PRO A N 1
ATOM 582 C CA . PRO A 1 71 ? -2.370 8.165 -1.095 1.00 91.94 71 PRO A CA 1
ATOM 583 C C . PRO A 1 71 ? -1.655 8.070 0.253 1.00 91.94 71 PRO A C 1
ATOM 585 O O . PRO A 1 71 ? -2.297 7.785 1.272 1.00 91.94 71 PRO A O 1
ATOM 588 N N . LYS A 1 72 ? -0.340 8.312 0.281 1.00 90.19 72 LYS A N 1
ATOM 589 C CA . LYS A 1 72 ? 0.460 8.213 1.516 1.00 90.19 72 LYS A CA 1
ATOM 590 C C . LYS A 1 72 ? -0.129 9.045 2.654 1.00 90.19 72 LYS A C 1
ATOM 592 O O . LYS A 1 72 ? -0.084 8.622 3.804 1.00 90.19 72 LYS A O 1
ATOM 597 N N . GLU A 1 73 ? -0.709 10.197 2.336 1.00 91.88 73 GLU A N 1
ATOM 598 C CA . GLU A 1 73 ? -1.287 11.129 3.302 1.00 91.88 73 GLU A CA 1
ATOM 599 C C . GLU A 1 73 ? -2.536 10.582 3.990 1.00 91.88 73 GLU A C 1
ATOM 601 O O . GLU A 1 73 ? -2.912 11.117 5.024 1.00 91.88 73 GLU A O 1
ATOM 606 N N . GLN A 1 74 ? -3.192 9.554 3.440 1.00 92.00 74 GLN A N 1
ATOM 607 C CA . GLN A 1 74 ? -4.379 8.927 4.033 1.00 92.00 74 GLN A CA 1
ATOM 608 C C . GLN A 1 74 ? -4.036 7.755 4.960 1.00 92.00 74 GLN A C 1
ATOM 610 O O . GLN A 1 74 ? -4.890 7.317 5.734 1.00 92.00 74 GLN A O 1
ATOM 615 N N . VAL A 1 75 ? -2.809 7.238 4.874 1.00 92.81 75 VAL A N 1
ATOM 616 C CA . VAL A 1 75 ? -2.355 6.061 5.615 1.00 92.81 75 VAL A CA 1
ATOM 617 C C . VAL A 1 75 ? -1.725 6.493 6.935 1.00 92.81 75 VAL A C 1
ATOM 619 O O . VAL A 1 75 ? -0.675 7.129 6.955 1.00 92.81 75 VAL A O 1
ATOM 622 N N . GLY A 1 76 ? -2.351 6.092 8.039 1.00 90.88 76 GLY A N 1
ATOM 623 C CA . GLY A 1 76 ? -1.868 6.377 9.390 1.00 90.88 76 GLY A CA 1
ATOM 624 C C . GLY A 1 76 ? -0.882 5.332 9.908 1.00 90.88 76 GLY A C 1
ATOM 625 O O . GLY A 1 76 ? -0.068 5.623 10.780 1.00 90.88 76 GLY A O 1
ATOM 626 N N . GLY A 1 77 ? -0.916 4.115 9.360 1.00 91.38 77 GLY A N 1
ATOM 627 C CA . GLY A 1 77 ? 0.016 3.061 9.738 1.00 91.38 77 GLY A CA 1
ATOM 628 C C . GLY A 1 77 ? -0.029 1.859 8.809 1.00 91.38 77 GLY A C 1
ATOM 629 O O . GLY A 1 77 ? -1.017 1.613 8.118 1.00 91.38 77 GLY A O 1
ATOM 630 N N . THR A 1 78 ? 1.051 1.088 8.819 1.00 92.00 78 THR A N 1
ATOM 631 C CA . THR A 1 78 ? 1.175 -0.164 8.071 1.00 92.00 78 THR A CA 1
ATOM 632 C C . THR A 1 78 ? 1.916 -1.205 8.899 1.00 92.00 78 THR A C 1
ATOM 634 O O . THR A 1 78 ? 2.783 -0.874 9.707 1.00 92.00 78 THR A O 1
ATOM 637 N N . LYS A 1 79 ? 1.543 -2.472 8.731 1.00 92.06 79 LYS A N 1
ATOM 638 C CA . LYS A 1 79 ? 2.196 -3.630 9.347 1.00 92.06 79 LYS A CA 1
ATOM 639 C C . LYS A 1 79 ? 2.222 -4.731 8.312 1.00 92.06 79 LYS A C 1
ATOM 641 O O . LYS A 1 79 ? 1.208 -5.001 7.682 1.00 92.06 79 LYS A O 1
ATOM 646 N N . TRP A 1 80 ? 3.353 -5.385 8.160 1.00 89.00 80 TRP A N 1
ATOM 647 C CA . TRP A 1 80 ? 3.493 -6.532 7.280 1.00 89.00 80 TRP A CA 1
ATOM 648 C C . TRP A 1 80 ? 4.407 -7.548 7.941 1.00 89.00 80 TRP A C 1
ATOM 650 O O . TRP A 1 80 ? 5.218 -7.205 8.806 1.00 89.00 80 TRP A O 1
ATOM 660 N N . GLU A 1 81 ? 4.264 -8.801 7.539 1.00 80.00 81 GLU A N 1
ATOM 661 C CA . GLU A 1 81 ? 5.259 -9.811 7.865 1.00 80.00 81 GLU A CA 1
ATOM 662 C C . GLU A 1 81 ? 6.443 -9.607 6.919 1.00 80.00 81 GLU A C 1
ATOM 664 O O . GLU A 1 81 ? 6.280 -9.568 5.697 1.00 80.00 81 GLU A O 1
ATOM 669 N N . SER A 1 82 ? 7.641 -9.406 7.469 1.00 62.78 82 SER A N 1
ATOM 670 C CA . SER A 1 82 ? 8.850 -9.495 6.660 1.00 62.78 82 SER A CA 1
ATOM 671 C C . SER A 1 82 ? 9.024 -10.960 6.283 1.00 62.78 82 SER A C 1
ATOM 673 O O . SER A 1 82 ? 9.326 -11.783 7.148 1.00 62.78 82 SER A O 1
ATOM 675 N N . THR A 1 83 ? 8.833 -11.299 5.012 1.00 55.19 83 THR A N 1
ATOM 676 C CA . THR A 1 83 ? 9.419 -12.523 4.471 1.00 55.19 83 THR A CA 1
ATOM 677 C C . THR A 1 83 ? 10.928 -12.326 4.516 1.00 55.19 83 THR A C 1
ATOM 679 O O . THR A 1 83 ? 11.490 -11.567 3.729 1.00 55.19 83 THR A O 1
ATOM 682 N N . SER A 1 84 ? 11.555 -12.900 5.539 1.00 46.56 84 SER A N 1
ATOM 683 C CA . SER A 1 84 ? 12.997 -13.081 5.598 1.00 46.56 84 SER A CA 1
ATOM 684 C C . SER A 1 84 ? 13.362 -14.048 4.472 1.00 46.56 84 SER A C 1
ATOM 686 O O . SER A 1 84 ? 13.167 -15.252 4.635 1.00 46.56 84 SER A O 1
ATOM 688 N N . ASP A 1 85 ? 13.792 -13.517 3.329 1.00 45.41 85 ASP A N 1
ATOM 689 C CA . ASP A 1 85 ? 14.537 -14.294 2.333 1.00 45.41 85 ASP A CA 1
ATOM 690 C C . ASP A 1 85 ? 15.973 -14.528 2.831 1.00 45.41 85 ASP A C 1
ATOM 692 O O . ASP A 1 85 ? 16.582 -13.565 3.362 1.00 45.41 85 ASP A O 1
#

Sequence (85 aa):
MKSIILTLLALYVIFHIAAFFINRHDNAEVWLNNCFETPKKDCTVYKGKLKQTFIKQDYIITVDGKDIYLPKEQVGGTKWESTSD

pLDDT: mean 80.27, std 13.68, range [45.41, 94.31]

Radius of gyration: 17.26 Å; chains: 1; bounding box: 39×34×48 Å